Protein AF-A0A7X8LLA8-F1 (afdb_monomer)

Sequence (67 aa):
MIWLFVLLIIVIILVETPELIKEKSYNELIVFSVFLLTGIALGIIYLYDLPYFSVLMELALMLEYQF

Radius of gyration: 17.18 Å; Cα contacts (8 Å, |Δi|>4): 14; chains: 1; bounding box: 50×15×34 Å

Foldseek 3Di:
DVVVVVVVLVVVCVPPVVVCVVVVVVVVVVVVVVVSVVVVVVVVCVVVVNDDPDPVVVVVVVVVVVD

Mean predicted aligned error: 7.45 Å

Secondary structure (DSSP, 8-state):
-HHHHHHHHHHHHHHHHHHHHHTT-HHHHHHHHHHHHHHHHHHHHHHTT-----HHHHHHHHHHTT-

pLDDT: mean 87.29, std 8.68, range [53.0, 95.88]

Solvent-accessible surface area (backbone atoms only — not comparable to full-atom values): 3937 Å² total; per-residue (Å²): 110,70,66,59,54,54,50,51,53,52,51,52,49,67,59,52,48,61,53,34,59,73,70,64,38,59,71,57,46,50,51,50,50,54,54,51,52,50,51,50,53,52,50,50,34,63,76,67,71,46,90,74,88,46,69,67,57,55,52,47,54,56,55,59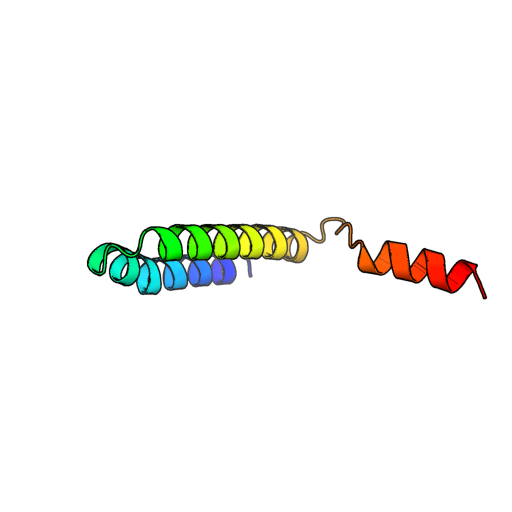,75,74,111

Structure (mmCIF, N/CA/C/O backbone):
data_AF-A0A7X8LLA8-F1
#
_entry.id   AF-A0A7X8LLA8-F1
#
loop_
_atom_site.group_PDB
_atom_site.id
_atom_site.type_symbol
_atom_site.label_atom_id
_atom_site.label_alt_id
_atom_site.label_comp_id
_atom_site.label_asym_id
_atom_site.label_entity_id
_atom_site.label_seq_id
_atom_site.pdbx_PDB_ins_code
_atom_site.Cartn_x
_atom_site.Cartn_y
_atom_site.Cartn_z
_atom_site.occupancy
_atom_site.B_iso_or_equiv
_atom_site.auth_seq_id
_atom_site.auth_comp_id
_atom_site.auth_asym_id
_atom_site.auth_atom_id
_atom_site.pdbx_PDB_model_num
ATOM 1 N N . MET A 1 1 ? -4.012 -4.235 -17.382 1.00 80.19 1 MET A N 1
ATOM 2 C CA . MET A 1 1 ? -3.091 -4.653 -16.300 1.00 80.19 1 MET A CA 1
ATOM 3 C C . MET A 1 1 ? -3.125 -3.673 -15.131 1.00 80.19 1 MET A C 1
ATOM 5 O O . MET A 1 1 ? -3.481 -4.104 -14.046 1.00 80.19 1 MET A O 1
ATOM 9 N N . ILE A 1 2 ? -2.914 -2.366 -15.349 1.00 88.50 2 ILE A N 1
ATOM 10 C CA . ILE A 1 2 ? -3.017 -1.332 -14.293 1.00 88.50 2 ILE A CA 1
ATOM 11 C C . ILE A 1 2 ? -4.358 -1.357 -13.526 1.00 88.50 2 ILE A C 1
ATOM 13 O O . ILE A 1 2 ? -4.376 -1.274 -12.305 1.00 88.50 2 ILE A O 1
ATOM 17 N N . TRP A 1 3 ? -5.482 -1.572 -14.219 1.00 91.12 3 TRP A N 1
ATOM 18 C CA . TRP A 1 3 ? -6.810 -1.629 -13.594 1.00 91.12 3 TRP A CA 1
ATOM 19 C C . TRP A 1 3 ? -6.974 -2.781 -12.597 1.00 91.12 3 TRP A C 1
ATOM 21 O O . TRP A 1 3 ? -7.614 -2.602 -11.568 1.00 91.12 3 TRP A O 1
ATOM 31 N N . LEU A 1 4 ? -6.369 -3.942 -12.874 1.00 92.06 4 LEU A N 1
ATOM 32 C CA . LEU A 1 4 ? -6.386 -5.081 -11.949 1.00 92.06 4 LEU A CA 1
ATOM 33 C C . LEU A 1 4 ? -5.559 -4.784 -10.696 1.00 92.06 4 LEU A C 1
ATOM 35 O O . LEU A 1 4 ? -5.974 -5.129 -9.597 1.00 92.06 4 LEU A O 1
ATOM 39 N N . PHE A 1 5 ? -4.425 -4.100 -10.860 1.00 91.12 5 PHE A N 1
ATOM 40 C CA . PHE A 1 5 ? -3.581 -3.672 -9.747 1.00 91.12 5 PHE A CA 1
ATOM 41 C C . PHE A 1 5 ? -4.304 -2.669 -8.836 1.00 91.12 5 PHE A C 1
ATOM 43 O O . PHE A 1 5 ? -4.343 -2.851 -7.623 1.00 91.12 5 PHE A O 1
ATOM 50 N N . VAL A 1 6 ? -4.960 -1.663 -9.423 1.00 93.69 6 VAL A N 1
ATOM 51 C CA . VAL A 1 6 ? -5.774 -0.690 -8.677 1.00 93.69 6 VAL A CA 1
ATOM 52 C C . VAL A 1 6 ? -6.933 -1.378 -7.954 1.00 93.69 6 VAL A C 1
ATOM 54 O O . VAL A 1 6 ? -7.170 -1.102 -6.781 1.00 93.69 6 VAL A O 1
ATOM 57 N N . LEU A 1 7 ? -7.629 -2.303 -8.621 1.00 95.69 7 LEU A N 1
ATOM 58 C CA . LEU A 1 7 ? -8.731 -3.052 -8.016 1.00 95.69 7 LEU A CA 1
ATOM 59 C C . LEU A 1 7 ? -8.254 -3.883 -6.819 1.00 95.69 7 LEU A C 1
ATOM 61 O O . LEU A 1 7 ? -8.902 -3.870 -5.778 1.00 95.69 7 LEU A O 1
ATOM 65 N N . LEU A 1 8 ? -7.103 -4.547 -6.936 1.00 93.88 8 LEU A N 1
ATOM 66 C CA . LEU A 1 8 ? -6.505 -5.324 -5.851 1.00 93.88 8 LEU A CA 1
ATOM 67 C C . LEU A 1 8 ? -6.168 -4.449 -4.634 1.00 93.88 8 LEU A C 1
ATOM 69 O O . LEU A 1 8 ? -6.519 -4.813 -3.514 1.00 93.88 8 LEU A O 1
ATOM 73 N N . ILE A 1 9 ? -5.573 -3.271 -4.843 1.00 93.94 9 ILE A N 1
ATOM 74 C CA . ILE A 1 9 ? -5.289 -2.315 -3.759 1.00 93.94 9 ILE A CA 1
ATOM 75 C C . ILE A 1 9 ? -6.581 -1.882 -3.060 1.00 93.94 9 ILE A C 1
ATOM 77 O O . ILE A 1 9 ? -6.649 -1.883 -1.833 1.00 93.94 9 ILE A O 1
ATOM 81 N N . ILE A 1 10 ? -7.619 -1.541 -3.830 1.00 95.31 10 ILE A N 1
ATOM 82 C CA . ILE A 1 10 ? -8.913 -1.121 -3.277 1.00 95.31 10 ILE A CA 1
ATOM 83 C C . ILE A 1 10 ? -9.530 -2.241 -2.433 1.00 95.31 10 ILE A C 1
ATOM 85 O O . ILE A 1 10 ? -10.010 -1.972 -1.335 1.00 95.31 10 ILE A O 1
ATOM 89 N N . VAL A 1 11 ? -9.495 -3.488 -2.912 1.00 95.88 11 VAL A N 1
ATOM 90 C CA . VAL A 1 11 ? -10.018 -4.645 -2.170 1.00 95.88 11 VAL A CA 1
ATOM 91 C C . VAL A 1 11 ? -9.273 -4.831 -0.850 1.00 95.88 11 VAL A C 1
ATOM 93 O O . VAL A 1 11 ? -9.921 -4.956 0.184 1.00 95.88 11 VAL A O 1
ATOM 96 N N . ILE A 1 12 ? -7.938 -4.781 -0.859 1.00 93.50 12 ILE A N 1
ATOM 97 C CA . ILE A 1 12 ? -7.124 -4.914 0.359 1.00 93.50 12 ILE A CA 1
ATOM 98 C C . ILE A 1 12 ? -7.478 -3.816 1.370 1.00 93.50 12 ILE A C 1
ATOM 100 O O . ILE A 1 12 ? -7.730 -4.106 2.537 1.00 93.50 12 ILE A O 1
ATOM 104 N N . ILE A 1 13 ? -7.564 -2.557 0.925 1.00 94.06 13 ILE A N 1
ATOM 105 C CA . ILE A 1 13 ? -7.928 -1.433 1.798 1.00 94.06 13 ILE A CA 1
ATOM 106 C C . ILE A 1 13 ? -9.326 -1.641 2.388 1.00 94.06 13 ILE A C 1
ATOM 108 O O . ILE A 1 13 ? -9.511 -1.447 3.587 1.00 94.06 13 ILE A O 1
ATOM 112 N N . LEU A 1 14 ? -10.307 -2.025 1.571 1.00 94.62 14 LEU A N 1
ATOM 113 C CA . LEU A 1 14 ? -11.693 -2.182 2.012 1.00 94.62 14 LEU A CA 1
ATOM 114 C C . LEU A 1 14 ? -11.903 -3.353 2.974 1.00 94.62 14 LEU A C 1
ATOM 116 O O . LEU A 1 14 ? -12.848 -3.298 3.755 1.00 94.62 14 LEU A O 1
ATOM 120 N N . VAL A 1 15 ? -11.072 -4.392 2.911 1.00 94.25 15 VAL A N 1
ATOM 121 C CA . VAL A 1 15 ? -11.170 -5.551 3.806 1.00 94.25 15 VAL A CA 1
ATOM 122 C C . VAL A 1 15 ? -10.461 -5.271 5.131 1.00 94.25 15 VAL A C 1
ATOM 124 O O . VAL A 1 15 ? -11.088 -5.362 6.181 1.00 94.25 15 VAL A O 1
ATOM 127 N N . GLU A 1 16 ? -9.201 -4.838 5.086 1.00 90.81 16 GLU A N 1
ATOM 128 C CA . GLU A 1 16 ? -8.332 -4.764 6.273 1.00 90.81 16 GLU A CA 1
ATOM 129 C C . GLU A 1 16 ? -8.543 -3.481 7.097 1.00 90.81 16 GLU A C 1
ATOM 131 O O . GLU A 1 16 ? -8.598 -3.490 8.327 1.00 90.81 16 GLU A O 1
ATOM 136 N N . THR A 1 17 ? -8.715 -2.336 6.428 1.00 90.25 17 THR A N 1
ATOM 137 C CA . THR A 1 17 ? -8.842 -1.031 7.101 1.00 90.25 17 THR A CA 1
ATOM 138 C C . THR A 1 17 ? -10.027 -0.946 8.075 1.00 90.25 17 THR A C 1
ATOM 140 O O . THR A 1 17 ? -9.837 -0.440 9.185 1.00 90.25 17 THR A O 1
ATOM 143 N N . PRO A 1 18 ? -11.260 -1.383 7.732 1.00 90.00 18 PRO A N 1
ATOM 144 C CA . PRO A 1 18 ? -12.382 -1.260 8.660 1.00 90.00 18 PRO A CA 1
ATOM 145 C C . PRO A 1 18 ? -12.239 -2.154 9.893 1.00 90.00 18 PRO A C 1
ATOM 147 O O . PRO A 1 18 ? -12.769 -1.795 10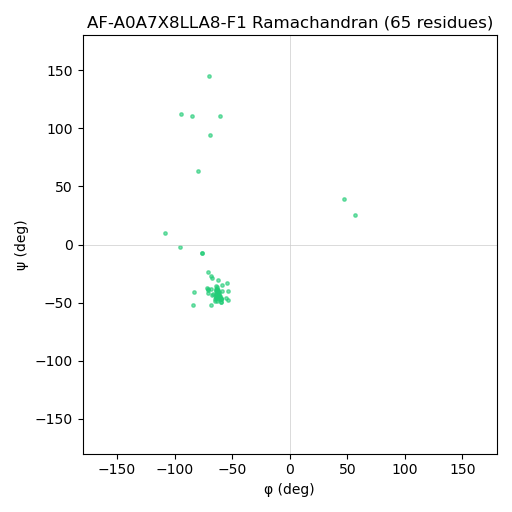.943 1.00 90.00 18 PRO A O 1
ATOM 150 N N . GLU A 1 19 ? -11.557 -3.292 9.784 1.00 91.75 19 GLU A N 1
ATOM 151 C CA . GLU A 1 19 ? -11.286 -4.181 10.914 1.00 91.75 19 GLU A CA 1
ATOM 152 C C . GLU A 1 19 ? -10.318 -3.512 11.897 1.00 91.75 19 GLU A C 1
ATOM 154 O O . GLU A 1 19 ? -10.681 -3.272 13.050 1.00 91.75 19 GLU A O 1
ATOM 159 N N . LEU A 1 20 ? -9.177 -3.030 11.399 1.00 88.38 20 LEU A N 1
ATOM 160 C CA . LEU A 1 20 ? -8.162 -2.330 12.196 1.00 88.38 20 LEU A CA 1
ATOM 161 C C . LEU A 1 20 ? -8.699 -1.064 12.889 1.00 88.38 20 LEU A C 1
ATOM 163 O O . LEU A 1 20 ? -8.317 -0.742 14.017 1.00 88.38 20 LEU A O 1
ATOM 167 N N . ILE A 1 21 ? -9.618 -0.340 12.240 1.00 90.38 21 ILE A N 1
ATOM 168 C CA . ILE A 1 21 ? -10.272 0.836 12.834 1.00 90.38 21 ILE A CA 1
ATOM 169 C C . ILE A 1 21 ?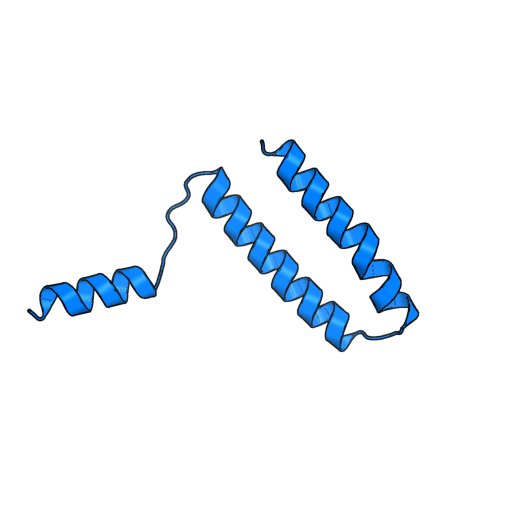 -11.248 0.432 13.947 1.00 90.38 21 ILE A C 1
ATOM 171 O O . ILE A 1 21 ? -11.295 1.103 14.982 1.00 90.38 21 ILE A O 1
ATOM 175 N N . LYS A 1 22 ? -12.033 -0.639 13.759 1.00 91.12 22 LYS A N 1
ATOM 176 C CA . LYS A 1 22 ? -12.992 -1.116 14.772 1.00 91.12 22 LYS A CA 1
ATOM 177 C C . LYS A 1 22 ? -12.285 -1.581 16.039 1.00 91.12 22 LYS A C 1
ATOM 179 O O . LYS A 1 22 ? -12.754 -1.276 17.134 1.00 91.12 22 LYS A O 1
ATOM 184 N N . GLU A 1 23 ? -11.152 -2.256 15.888 1.00 90.75 23 GLU A N 1
ATOM 185 C CA . GLU A 1 23 ? -10.342 -2.739 17.009 1.00 90.75 23 GLU A CA 1
ATOM 186 C C . GLU A 1 23 ? -9.517 -1.633 17.686 1.00 90.75 23 GLU A C 1
ATOM 188 O O . GLU A 1 23 ? -8.955 -1.844 18.758 1.00 90.75 23 GLU A O 1
ATOM 193 N N . LYS A 1 24 ? -9.497 -0.415 17.116 1.00 87.56 24 LYS A N 1
ATOM 194 C CA . LYS A 1 24 ? -8.663 0.718 17.562 1.00 87.56 24 LYS A CA 1
ATOM 195 C C . LYS A 1 24 ? -7.165 0.380 17.580 1.00 87.56 24 LYS A C 1
ATOM 197 O O . LYS A 1 24 ? -6.388 1.024 18.290 1.00 87.56 24 LYS A O 1
ATOM 202 N N . SER A 1 25 ? -6.747 -0.582 16.761 1.00 88.88 25 SER A N 1
ATOM 203 C CA . SER A 1 25 ? -5.364 -1.039 16.620 1.00 88.88 25 SER A CA 1
ATOM 204 C C . SER A 1 25 ? -4.564 -0.082 15.730 1.00 88.88 25 SER A C 1
ATOM 206 O O . SER A 1 25 ? -4.093 -0.431 14.650 1.00 88.88 25 SER A O 1
ATOM 208 N N . TYR A 1 26 ? -4.396 1.171 16.168 1.00 89.56 26 TYR A N 1
ATOM 209 C CA . TYR A 1 26 ? -3.736 2.212 15.366 1.00 89.56 26 TYR A CA 1
ATOM 210 C C . TYR A 1 26 ? -2.272 1.894 15.036 1.00 89.56 26 TYR A C 1
ATOM 212 O O . TYR A 1 26 ? -1.792 2.275 13.971 1.00 89.56 26 TYR A O 1
ATOM 220 N N . ASN A 1 27 ? -1.568 1.172 15.912 1.00 91.94 27 ASN A N 1
ATOM 221 C CA . ASN A 1 27 ? -0.193 0.736 15.651 1.00 91.94 27 ASN A CA 1
ATOM 222 C C . ASN A 1 27 ? -0.134 -0.227 14.459 1.00 91.94 27 ASN A C 1
ATOM 224 O O . ASN A 1 27 ? 0.723 -0.086 13.590 1.00 91.94 27 ASN A O 1
ATOM 228 N N . GLU A 1 28 ? -1.074 -1.166 14.388 1.00 91.44 28 GLU A N 1
ATOM 229 C CA . GLU A 1 28 ? -1.179 -2.121 13.285 1.00 91.44 28 GLU A CA 1
ATOM 230 C C . GLU A 1 28 ? -1.644 -1.432 12.007 1.00 91.44 28 GLU A C 1
ATOM 232 O O . GLU A 1 28 ? -1.090 -1.691 10.944 1.00 91.44 28 GLU A O 1
ATOM 237 N N . LEU A 1 29 ? -2.564 -0.467 12.111 1.00 91.06 29 LEU A N 1
ATOM 238 C CA . LEU A 1 29 ? -2.974 0.366 10.981 1.00 91.06 29 LEU A CA 1
ATOM 239 C C . LEU A 1 29 ? -1.793 1.135 10.372 1.00 91.06 29 LEU A C 1
ATOM 241 O O . LEU A 1 29 ? -1.685 1.234 9.148 1.00 91.06 29 LEU A O 1
ATOM 245 N N . ILE A 1 30 ? -0.890 1.660 11.207 1.00 93.06 30 ILE A N 1
ATOM 246 C CA . ILE A 1 30 ? 0.331 2.332 10.745 1.00 93.06 30 ILE A CA 1
ATOM 247 C C . ILE A 1 30 ? 1.245 1.336 10.027 1.00 93.06 30 ILE A C 1
ATOM 249 O O . ILE A 1 30 ? 1.686 1.621 8.915 1.00 93.06 30 ILE A O 1
ATOM 253 N N . VAL A 1 31 ? 1.505 0.166 10.619 1.00 95.12 31 VAL A N 1
ATOM 254 C CA . VAL A 1 31 ? 2.351 -0.871 10.002 1.00 95.12 31 VAL A CA 1
ATOM 255 C C . VAL A 1 31 ? 1.760 -1.320 8.665 1.00 95.12 31 VAL A C 1
ATOM 257 O O . VAL A 1 31 ? 2.455 -1.290 7.650 1.00 95.12 31 VAL 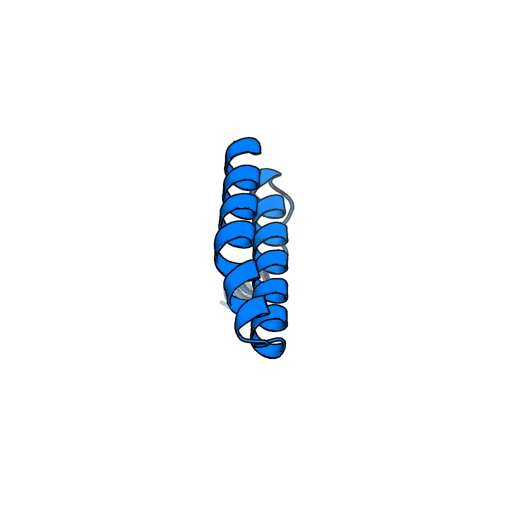A O 1
ATOM 260 N N . PHE A 1 32 ? 0.467 -1.640 8.635 1.00 94.12 32 PHE A N 1
ATOM 261 C CA . PHE A 1 32 ? -0.274 -1.968 7.421 1.00 94.12 32 PHE A CA 1
ATOM 262 C C . PHE A 1 32 ? -0.123 -0.878 6.358 1.00 94.12 32 PHE A C 1
ATOM 264 O O . PHE A 1 32 ? 0.220 -1.177 5.218 1.00 94.12 32 PHE A O 1
ATOM 271 N N . SER A 1 33 ? -0.296 0.392 6.731 1.00 93.62 33 SER A N 1
ATOM 272 C CA . SER A 1 33 ? -0.176 1.520 5.800 1.00 93.62 33 SER A CA 1
ATOM 273 C C . SER A 1 33 ? 1.230 1.634 5.208 1.00 93.62 33 SER A C 1
ATOM 275 O O . SER A 1 33 ? 1.374 1.868 4.010 1.00 93.62 33 SER A O 1
ATOM 277 N N . VAL A 1 34 ? 2.275 1.432 6.015 1.00 95.50 34 VAL A N 1
ATOM 278 C CA . VAL A 1 34 ? 3.670 1.451 5.545 1.00 95.50 34 VAL A CA 1
ATOM 279 C C . VAL A 1 34 ? 3.933 0.311 4.560 1.00 95.50 34 VAL A C 1
ATOM 281 O O . VAL A 1 34 ? 4.509 0.539 3.493 1.00 95.50 34 VAL A O 1
ATOM 284 N N . PHE A 1 35 ? 3.479 -0.905 4.873 1.00 95.06 35 PHE A N 1
ATOM 285 C CA . PHE A 1 35 ? 3.609 -2.052 3.973 1.00 95.06 35 PHE A CA 1
ATOM 286 C C . PHE A 1 35 ? 2.817 -1.862 2.680 1.00 95.06 35 PHE A C 1
ATOM 288 O O . PHE A 1 35 ? 3.347 -2.114 1.598 1.00 95.06 35 PHE A O 1
ATOM 295 N N . LEU A 1 36 ? 1.585 -1.361 2.772 1.00 93.81 36 LEU A N 1
ATOM 296 C CA . LEU A 1 36 ? 0.734 -1.075 1.623 1.00 93.81 36 LEU A CA 1
ATOM 297 C C . LEU A 1 36 ? 1.396 -0.049 0.697 1.00 93.81 36 LEU A C 1
ATOM 299 O O . LEU A 1 36 ? 1.515 -0.294 -0.500 1.00 93.81 36 LEU A O 1
ATOM 303 N N . LEU A 1 37 ? 1.886 1.070 1.240 1.00 95.38 37 LEU A N 1
ATOM 304 C CA . LEU A 1 37 ? 2.579 2.099 0.460 1.00 95.38 37 LEU A CA 1
ATOM 305 C C . LEU A 1 37 ? 3.850 1.560 -0.200 1.00 95.38 37 LEU A C 1
ATOM 307 O O . LEU A 1 37 ? 4.102 1.847 -1.370 1.00 95.38 37 LEU A O 1
ATOM 311 N N . THR A 1 38 ? 4.617 0.740 0.518 1.00 93.75 38 THR A N 1
ATOM 312 C CA . THR A 1 38 ? 5.815 0.091 -0.029 1.00 93.75 38 THR A CA 1
ATOM 313 C C . THR A 1 38 ? 5.448 -0.852 -1.176 1.00 93.75 38 THR A C 1
ATOM 315 O O . THR A 1 38 ? 6.057 -0.795 -2.241 1.00 93.75 38 THR A O 1
ATOM 318 N N . GLY A 1 39 ? 4.406 -1.672 -1.009 1.00 92.50 39 GLY A N 1
ATOM 319 C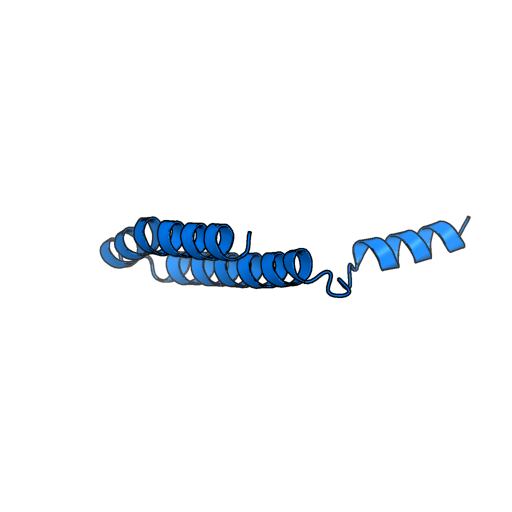 CA . GLY A 1 39 ? 3.898 -2.561 -2.053 1.00 92.50 39 GLY A CA 1
ATOM 320 C C . GLY A 1 39 ? 3.382 -1.805 -3.279 1.00 92.50 39 GLY A C 1
ATOM 321 O O . GLY A 1 39 ? 3.658 -2.210 -4.407 1.00 92.50 39 GLY A O 1
ATOM 322 N N . ILE A 1 40 ? 2.701 -0.671 -3.080 1.00 93.62 40 ILE A N 1
ATOM 323 C CA . ILE A 1 40 ? 2.259 0.210 -4.170 1.00 93.62 40 ILE A CA 1
ATOM 324 C C . ILE A 1 40 ? 3.464 0.776 -4.922 1.00 93.62 40 ILE A C 1
ATOM 326 O O . ILE A 1 40 ? 3.498 0.703 -6.148 1.00 93.62 40 ILE A O 1
ATOM 330 N N . ALA A 1 41 ? 4.463 1.303 -4.210 1.00 91.94 41 ALA A N 1
ATOM 331 C CA . ALA A 1 41 ? 5.672 1.850 -4.820 1.00 91.94 41 ALA A CA 1
ATOM 332 C C . ALA A 1 41 ? 6.416 0.792 -5.650 1.00 91.94 41 ALA A C 1
ATOM 334 O O . ALA A 1 41 ? 6.741 1.039 -6.810 1.00 91.94 41 ALA A O 1
ATOM 335 N N . LEU A 1 42 ? 6.612 -0.409 -5.096 1.00 90.81 42 LEU A N 1
ATOM 336 C CA . LEU A 1 42 ? 7.229 -1.529 -5.812 1.00 90.81 42 LEU A CA 1
ATOM 337 C C . LEU A 1 42 ? 6.394 -1.971 -7.019 1.00 90.81 42 LEU A C 1
ATOM 339 O O . LEU A 1 42 ? 6.942 -2.207 -8.093 1.00 90.81 42 LEU A O 1
ATOM 343 N N . GLY A 1 43 ? 5.071 -2.037 -6.873 1.00 90.31 43 GLY A N 1
ATOM 344 C CA . GLY A 1 43 ? 4.168 -2.384 -7.967 1.00 90.31 43 GLY A CA 1
ATOM 345 C C . GLY A 1 43 ? 4.201 -1.368 -9.110 1.00 90.31 43 GLY A C 1
ATOM 346 O 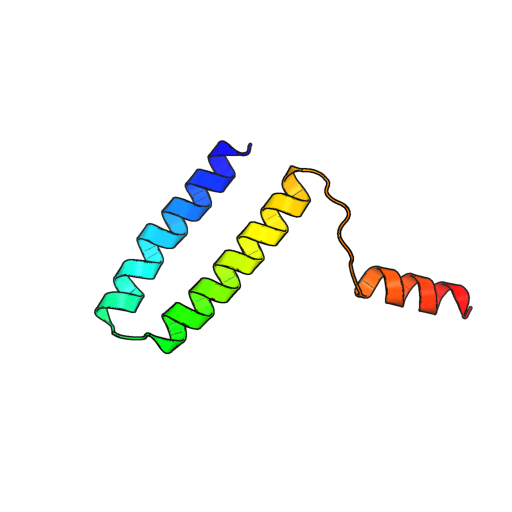O . GLY A 1 43 ? 4.192 -1.765 -10.271 1.00 90.31 43 GLY A O 1
ATOM 347 N N . ILE A 1 44 ? 4.305 -0.069 -8.808 1.00 90.56 44 ILE A N 1
ATOM 348 C CA . ILE A 1 44 ? 4.484 0.985 -9.819 1.00 90.56 44 ILE A CA 1
ATOM 349 C C . ILE A 1 44 ? 5.831 0.827 -10.523 1.00 90.56 44 ILE A C 1
ATOM 351 O O . ILE A 1 44 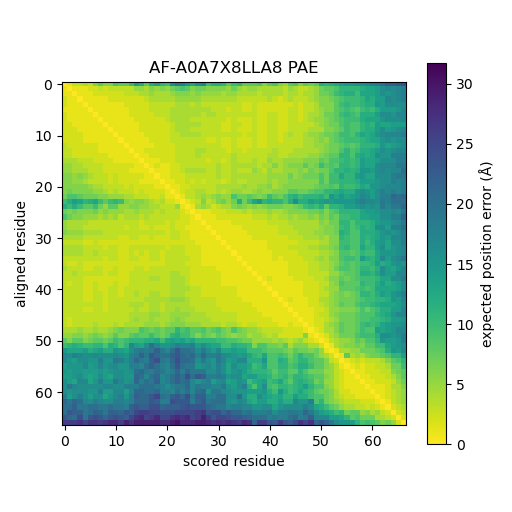? 5.873 0.864 -11.750 1.00 90.56 44 ILE A O 1
ATOM 355 N N . ILE A 1 45 ? 6.914 0.618 -9.769 1.00 90.06 45 ILE A N 1
ATOM 356 C CA . ILE A 1 45 ? 8.250 0.402 -10.341 1.00 90.06 45 ILE A CA 1
ATOM 357 C C . ILE A 1 45 ? 8.225 -0.760 -11.336 1.00 90.06 45 ILE A C 1
ATOM 359 O O . ILE A 1 45 ? 8.710 -0.614 -12.453 1.00 90.06 45 ILE A O 1
ATOM 363 N N . TYR A 1 46 ? 7.591 -1.871 -10.958 1.00 87.31 46 TYR A N 1
ATOM 364 C CA . TYR A 1 46 ? 7.465 -3.047 -11.811 1.00 87.31 46 TYR A CA 1
ATOM 365 C C . TYR A 1 46 ? 6.569 -2.812 -13.037 1.00 87.31 46 TYR A C 1
ATOM 367 O O . TYR A 1 46 ? 6.910 -3.221 -14.138 1.00 87.31 46 TYR A O 1
ATOM 375 N N . LEU A 1 47 ? 5.420 -2.146 -12.878 1.00 89.19 47 LEU A N 1
ATOM 376 C CA . LEU A 1 47 ? 4.466 -1.942 -13.979 1.00 89.19 47 LEU A CA 1
ATOM 377 C C . LEU A 1 47 ? 4.947 -0.955 -15.047 1.00 89.19 47 LEU A C 1
ATOM 379 O O . LEU A 1 47 ? 4.450 -1.005 -16.172 1.00 89.19 47 LEU A O 1
ATOM 383 N N . TYR A 1 48 ? 5.856 -0.050 -14.692 1.00 89.81 48 TYR A N 1
ATOM 384 C CA . TYR A 1 48 ? 6.397 0.969 -15.592 1.00 89.81 48 TYR A CA 1
ATOM 385 C C . TYR A 1 48 ? 7.854 0.705 -16.000 1.00 89.81 48 TYR A C 1
ATOM 387 O O . TYR A 1 48 ? 8.468 1.596 -16.585 1.00 89.81 48 TYR A O 1
ATOM 395 N N . ASP A 1 49 ? 8.405 -0.477 -15.689 1.00 86.19 49 ASP A N 1
ATOM 396 C CA . ASP A 1 49 ? 9.816 -0.833 -15.918 1.00 86.19 49 ASP A CA 1
ATOM 397 C C . ASP A 1 49 ? 10.790 0.260 -15.434 1.00 86.19 49 ASP A C 1
ATOM 399 O O . ASP A 1 49 ? 11.791 0.587 -16.077 1.00 86.19 49 ASP A O 1
ATOM 403 N N . LEU A 1 50 ? 10.479 0.875 -14.286 1.00 83.88 50 LEU A N 1
ATOM 404 C CA . LEU A 1 50 ? 11.336 1.910 -13.720 1.00 83.88 50 LEU A CA 1
ATOM 405 C C . LEU A 1 50 ? 12.634 1.280 -13.200 1.00 83.88 50 LEU A C 1
ATOM 407 O O . LEU A 1 50 ? 12.609 0.171 -12.659 1.00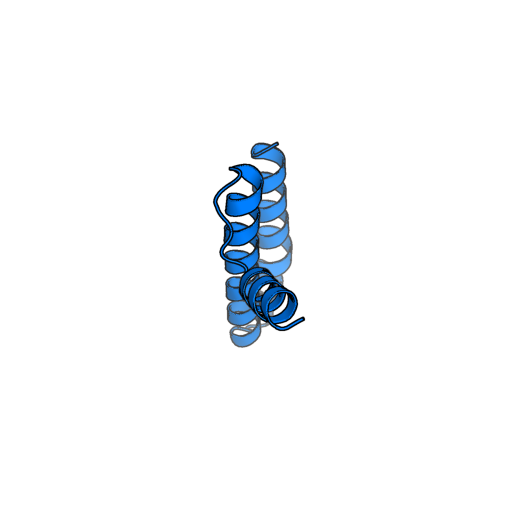 83.88 50 LEU A O 1
ATOM 411 N N . PRO A 1 51 ? 13.772 1.991 -13.305 1.00 79.31 51 PRO A N 1
ATOM 412 C CA . PRO A 1 51 ? 15.036 1.499 -12.786 1.00 79.31 51 PRO A CA 1
ATOM 413 C C . PRO A 1 51 ? 14.926 1.289 -11.275 1.00 79.31 51 PRO A C 1
ATOM 415 O O . PRO A 1 51 ? 14.819 2.235 -10.492 1.00 79.31 51 PRO A O 1
ATOM 418 N N . TYR A 1 52 ? 14.938 0.022 -10.870 1.00 73.19 52 TYR A N 1
ATOM 419 C CA . TYR A 1 52 ? 14.930 -0.371 -9.472 1.00 73.19 52 TYR A CA 1
ATOM 420 C C . TYR A 1 52 ? 16.364 -0.361 -8.941 1.00 73.19 52 TYR A C 1
ATOM 422 O O . TYR A 1 52 ? 17.185 -1.201 -9.312 1.00 73.19 52 TYR A O 1
ATOM 430 N N . PHE A 1 53 ? 16.668 0.587 -8.052 1.00 70.12 53 PHE A N 1
ATOM 431 C CA . PHE A 1 53 ? 17.893 0.541 -7.258 1.00 70.12 53 PHE A CA 1
ATOM 432 C C . PHE A 1 53 ? 17.777 -0.602 -6.253 1.00 70.12 53 PHE A C 1
ATOM 434 O O . PHE A 1 53 ? 17.216 -0.449 -5.168 1.00 70.12 53 PHE A O 1
ATOM 441 N N . SER A 1 54 ? 18.290 -1.771 -6.628 1.00 69.50 54 SER A N 1
ATOM 442 C CA . SER A 1 54 ? 18.409 -2.885 -5.700 1.00 69.50 54 SER A CA 1
ATOM 443 C C . SER A 1 54 ? 19.805 -2.865 -5.086 1.00 69.50 54 SER A C 1
ATOM 445 O O . SER A 1 54 ? 20.801 -3.120 -5.764 1.00 69.50 54 SER A O 1
ATOM 447 N N . VAL A 1 55 ? 19.864 -2.588 -3.783 1.00 73.19 55 VAL A N 1
ATOM 448 C CA . VAL A 1 55 ? 21.100 -2.688 -2.990 1.00 73.19 55 VAL A CA 1
ATOM 449 C C . VAL A 1 55 ? 21.707 -4.087 -3.134 1.00 73.19 55 VAL A C 1
ATOM 451 O O . VAL A 1 55 ? 22.919 -4.238 -3.177 1.00 73.19 55 VAL A O 1
ATOM 454 N N . LEU A 1 56 ? 20.868 -5.116 -3.291 1.00 75.69 56 LEU A N 1
ATOM 455 C CA . LEU A 1 56 ? 21.310 -6.490 -3.526 1.00 75.69 56 LEU A CA 1
ATOM 456 C C . LEU A 1 56 ? 22.058 -6.668 -4.856 1.00 75.69 56 LEU A C 1
ATOM 458 O O . LEU A 1 56 ? 23.036 -7.403 -4.883 1.00 75.69 56 LEU A O 1
ATOM 462 N N . MET A 1 57 ? 21.645 -5.999 -5.936 1.00 73.38 57 MET A N 1
ATOM 463 C CA . MET A 1 57 ? 22.353 -6.049 -7.224 1.00 73.38 57 MET A CA 1
ATOM 464 C C . MET A 1 57 ? 23.667 -5.277 -7.174 1.00 73.38 57 MET A C 1
ATOM 466 O O . MET A 1 57 ? 24.657 -5.730 -7.734 1.00 73.38 57 MET A O 1
ATOM 470 N N . GLU A 1 58 ? 23.707 -4.150 -6.467 1.00 78.44 58 GLU A N 1
ATOM 471 C CA . GLU A 1 58 ? 24.952 -3.407 -6.265 1.00 78.44 58 GLU A CA 1
ATOM 472 C C . GLU A 1 58 ? 25.948 -4.208 -5.410 1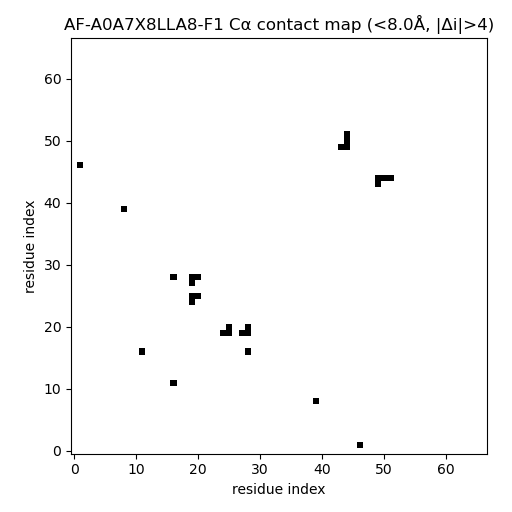.00 78.44 58 GLU A C 1
ATOM 474 O O . GLU A 1 58 ? 27.114 -4.332 -5.772 1.00 78.44 58 GLU A O 1
ATOM 479 N N . LEU A 1 59 ? 25.476 -4.861 -4.342 1.00 79.69 59 LEU A N 1
ATOM 480 C CA . LEU A 1 59 ? 26.280 -5.790 -3.542 1.00 79.69 59 LEU A CA 1
ATOM 481 C C . LEU A 1 59 ? 26.730 -7.020 -4.345 1.00 79.69 59 LEU A C 1
ATOM 483 O O . LEU A 1 59 ? 27.867 -7.460 -4.190 1.00 79.69 59 LEU A O 1
ATOM 487 N N . ALA A 1 60 ? 25.868 -7.569 -5.204 1.00 81.12 60 ALA A N 1
ATOM 488 C CA . ALA A 1 60 ? 26.215 -8.688 -6.076 1.00 81.12 60 ALA A CA 1
ATOM 489 C C . ALA A 1 60 ? 27.313 -8.305 -7.078 1.00 81.12 60 ALA A C 1
ATOM 491 O O . ALA A 1 60 ? 28.294 -9.031 -7.195 1.00 81.12 60 ALA A O 1
ATOM 492 N N . LEU A 1 61 ? 27.202 -7.138 -7.721 1.00 81.81 61 LEU A N 1
ATOM 493 C CA . LEU A 1 61 ? 28.233 -6.615 -8.622 1.00 81.81 61 LEU A CA 1
ATOM 494 C C . LEU A 1 61 ? 29.549 -6.340 -7.887 1.00 81.81 61 LEU A C 1
ATOM 496 O O . LEU A 1 61 ? 30.619 -6.631 -8.413 1.00 81.81 61 LEU A O 1
ATOM 500 N N . MET A 1 62 ? 29.486 -5.814 -6.659 1.00 83.62 62 MET A N 1
ATOM 501 C CA . MET A 1 62 ? 30.679 -5.616 -5.834 1.00 83.62 62 MET A CA 1
ATOM 502 C C . MET A 1 62 ? 31.362 -6.940 -5.479 1.00 83.62 62 MET A C 1
ATOM 504 O O . MET A 1 62 ? 32.587 -6.999 -5.494 1.00 83.62 62 MET A O 1
ATOM 508 N N . LEU A 1 63 ? 30.598 -7.994 -5.181 1.00 83.38 63 LEU A N 1
ATOM 509 C CA . LEU A 1 63 ? 31.138 -9.326 -4.893 1.00 83.38 63 LEU A CA 1
ATOM 510 C C . LEU A 1 63 ? 31.699 -10.017 -6.142 1.00 83.38 63 LEU A C 1
ATOM 512 O O . LEU A 1 63 ? 32.741 -10.656 -6.049 1.00 83.38 63 LEU A O 1
ATOM 516 N N . GLU A 1 64 ? 31.046 -9.873 -7.295 1.00 80.56 64 GLU A N 1
ATOM 517 C CA . GLU A 1 64 ? 31.512 -10.428 -8.571 1.00 80.56 64 GLU A CA 1
ATOM 518 C C . GLU A 1 64 ? 32.838 -9.796 -9.017 1.00 80.56 64 GLU A C 1
ATOM 520 O O . GLU A 1 64 ? 33.705 -10.496 -9.518 1.00 80.56 64 GLU A O 1
ATOM 525 N N . TYR A 1 65 ? 33.049 -8.501 -8.761 1.00 71.69 65 TYR A N 1
ATOM 526 C CA . TYR A 1 65 ? 34.296 -7.805 -9.106 1.00 71.69 65 TYR A CA 1
ATOM 527 C C . TYR A 1 65 ? 35.479 -8.123 -8.164 1.00 71.69 65 TYR A C 1
ATOM 529 O O . TYR A 1 65 ? 36.599 -7.668 -8.406 1.00 71.69 65 TYR A O 1
ATOM 537 N N . GLN A 1 66 ? 35.247 -8.850 -7.062 1.00 63.59 66 GLN A N 1
ATOM 538 C CA . GLN A 1 66 ? 36.290 -9.267 -6.111 1.00 63.59 66 GLN A CA 1
ATOM 539 C C . GLN A 1 66 ? 36.837 -10.687 -6.371 1.00 63.59 66 GLN A C 1
ATOM 541 O O . GLN A 1 66 ? 37.767 -11.093 -5.669 1.00 63.59 66 GLN A O 1
ATOM 546 N N . PHE A 1 67 ? 36.308 -11.416 -7.362 1.00 53.00 67 PHE A N 1
ATOM 547 C CA . PHE A 1 67 ? 36.780 -12.737 -7.806 1.00 53.00 67 PHE A CA 1
ATOM 548 C C . PHE A 1 67 ? 37.195 -12.721 -9.281 1.00 53.00 67 PHE A C 1
ATOM 550 O O . PHE A 1 67 ? 38.010 -13.599 -9.651 1.00 53.00 67 PHE A O 1
#